Protein AF-A0A3P7FWQ2-F1 (afdb_monomer_lite)

Secondary structure (DSSP, 8-state):
-EEEEEETTEEEEEETTS-EEEEEE-SS-EEEEEE-TTSSEEEEEETTSEEEEEETTS-EEEEEE--------HHHHHHS-GGG---------------GGGTTT------

Organism: Wuchereria bancrofti (NCBI:txid6293)

Radius of gyration: 20.67 Å; chains: 1; bounding box: 48×37×66 Å

Structure (mmCIF, N/CA/C/O backbone):
data_AF-A0A3P7FWQ2-F1
#
_entry.id   AF-A0A3P7FWQ2-F1
#
loop_
_atom_site.group_PDB
_atom_site.id
_atom_site.type_symbol
_atom_site.label_atom_id
_atom_site.label_alt_id
_atom_site.label_comp_id
_atom_site.label_asym_id
_atom_site.label_entity_id
_atom_site.label_seq_id
_atom_site.pdbx_PDB_ins_code
_atom_site.Cartn_x
_atom_site.Cartn_y
_atom_site.Cartn_z
_atom_site.occupancy
_atom_site.B_iso_or_equiv
_atom_site.auth_seq_id
_atom_site.auth_comp_id
_atom_site.auth_asym_id
_atom_site.auth_atom_id
_atom_site.pdbx_PDB_model_num
ATOM 1 N N . MET A 1 1 ? -10.555 -3.134 10.736 1.00 57.84 1 MET A N 1
ATOM 2 C CA . MET A 1 1 ? -9.574 -4.186 10.404 1.00 57.84 1 MET A CA 1
ATOM 3 C C . MET A 1 1 ? -9.900 -4.604 8.987 1.00 57.84 1 MET A C 1
ATOM 5 O O . MET A 1 1 ? -10.942 -5.210 8.762 1.00 57.84 1 MET A O 1
ATOM 9 N N . GLU A 1 2 ? -9.115 -4.107 8.044 1.00 70.00 2 GLU A N 1
ATOM 10 C CA . GLU A 1 2 ? -9.355 -4.217 6.605 1.00 70.00 2 GLU A CA 1
ATOM 11 C C . GLU A 1 2 ? -8.211 -5.020 5.990 1.00 70.00 2 GLU A C 1
ATOM 13 O O . GLU A 1 2 ? -7.068 -4.924 6.437 1.00 70.00 2 GLU A O 1
ATOM 18 N N . GLU A 1 3 ? -8.521 -5.839 4.994 1.00 74.94 3 GLU A N 1
ATOM 19 C CA . GLU A 1 3 ? -7.551 -6.652 4.271 1.00 74.94 3 GLU A CA 1
ATOM 20 C C . GLU A 1 3 ? -7.549 -6.236 2.802 1.00 74.94 3 GLU A C 1
ATOM 22 O O . GLU A 1 3 ? -8.587 -5.894 2.230 1.00 74.94 3 GLU A O 1
ATOM 27 N N . ALA A 1 4 ? -6.369 -6.238 2.181 1.00 80.44 4 ALA A N 1
ATOM 28 C CA . ALA A 1 4 ? -6.222 -5.880 0.780 1.00 80.44 4 ALA A CA 1
ATOM 29 C C . ALA A 1 4 ? -5.609 -7.035 -0.018 1.00 80.44 4 ALA A C 1
ATOM 31 O O . ALA A 1 4 ? -4.485 -7.465 0.235 1.00 80.44 4 ALA A O 1
ATOM 32 N N . LEU A 1 5 ? -6.343 -7.507 -1.024 1.00 82.94 5 LEU A N 1
ATOM 33 C CA . LEU A 1 5 ? -5.902 -8.533 -1.962 1.00 82.94 5 LEU A CA 1
ATOM 34 C C . LEU A 1 5 ? -5.327 -7.893 -3.223 1.00 82.94 5 LEU A C 1
ATOM 36 O O . LEU A 1 5 ? -5.920 -6.982 -3.805 1.00 82.94 5 LEU A O 1
ATOM 40 N N . LYS A 1 6 ? -4.192 -8.422 -3.685 1.00 81.94 6 LYS A N 1
ATOM 41 C CA . LYS A 1 6 ? -3.485 -7.960 -4.882 1.00 81.94 6 LYS A CA 1
ATOM 42 C C . LYS A 1 6 ? -3.697 -8.907 -6.063 1.00 81.94 6 LYS A C 1
ATOM 44 O O . LYS A 1 6 ? -3.286 -10.063 -6.023 1.00 81.94 6 LYS A O 1
ATOM 49 N N . LEU A 1 7 ? -4.229 -8.387 -7.164 1.00 81.38 7 LEU A N 1
ATOM 50 C CA . LEU A 1 7 ? -4.505 -9.113 -8.404 1.00 81.38 7 LEU A CA 1
ATOM 51 C C . LEU A 1 7 ? -3.879 -8.382 -9.596 1.00 81.38 7 LEU A C 1
ATOM 53 O O . LEU A 1 7 ? -4.537 -7.607 -10.281 1.00 81.38 7 LEU A O 1
ATOM 57 N N . HIS A 1 8 ? -2.594 -8.631 -9.861 1.00 87.31 8 HIS A N 1
ATOM 58 C CA . HIS A 1 8 ? -1.832 -8.012 -10.959 1.00 87.31 8 HIS A CA 1
ATOM 59 C C . HIS A 1 8 ? -1.902 -6.476 -10.949 1.00 87.31 8 HIS A C 1
ATOM 61 O O . HIS A 1 8 ? -1.092 -5.832 -10.296 1.00 87.31 8 HIS A O 1
ATOM 67 N N . ARG A 1 9 ? -2.862 -5.888 -11.668 1.00 90.81 9 ARG A N 1
ATOM 68 C CA . ARG A 1 9 ? -3.099 -4.440 -11.778 1.00 90.81 9 ARG A CA 1
ATOM 69 C C . ARG A 1 9 ? -4.313 -3.976 -10.984 1.00 90.81 9 ARG A C 1
ATOM 71 O O . ARG A 1 9 ? -4.866 -2.918 -11.262 1.00 90.81 9 ARG A O 1
ATOM 78 N N . GLN A 1 10 ? -4.753 -4.778 -10.029 1.00 93.12 10 GLN A N 1
ATOM 79 C CA . GLN A 1 10 ? -5.926 -4.503 -9.229 1.00 93.12 10 GLN A CA 1
ATOM 80 C C . GLN A 1 10 ? -5.642 -4.761 -7.752 1.00 93.12 10 GLN A C 1
ATOM 82 O O . GLN A 1 10 ? -4.953 -5.718 -7.402 1.00 93.12 10 GLN A O 1
ATOM 87 N N . ALA A 1 11 ? -6.207 -3.915 -6.899 1.00 94.44 11 ALA A N 1
ATOM 88 C CA . ALA A 1 11 ? -6.388 -4.189 -5.484 1.00 94.44 11 ALA A CA 1
ATOM 89 C C . ALA A 1 11 ? -7.879 -4.324 -5.176 1.00 94.44 11 ALA A C 1
ATOM 91 O O . ALA A 1 11 ? -8.705 -3.592 -5.735 1.00 94.44 11 ALA A O 1
ATOM 92 N N . ILE A 1 12 ? -8.219 -5.239 -4.278 1.00 93.69 12 ILE A N 1
ATOM 93 C CA . ILE A 1 12 ? -9.546 -5.339 -3.674 1.00 93.69 12 ILE A CA 1
ATOM 94 C C . ILE A 1 12 ? -9.357 -5.168 -2.179 1.00 93.69 12 ILE A C 1
ATOM 96 O O . ILE A 1 12 ? -8.604 -5.928 -1.579 1.00 93.69 12 ILE A O 1
ATOM 100 N N . VAL A 1 13 ? -10.042 -4.190 -1.601 1.00 94.25 13 VAL A N 1
ATOM 101 C CA . VAL A 1 13 ? -10.076 -3.986 -0.157 1.00 94.25 13 VAL A CA 1
ATOM 102 C C . VAL A 1 13 ? -11.399 -4.496 0.376 1.00 94.25 13 VAL A C 1
ATOM 104 O O . VAL A 1 13 ? -12.467 -4.203 -0.175 1.00 94.25 13 VAL A O 1
ATOM 107 N N . GLY A 1 14 ? -11.307 -5.294 1.428 1.00 92.00 14 GLY A N 1
ATOM 108 C CA . GLY A 1 14 ? -12.441 -5.868 2.122 1.00 92.00 14 GLY A CA 1
ATOM 109 C C . GLY A 1 14 ? -12.297 -5.734 3.626 1.00 92.00 14 GLY A C 1
ATOM 110 O O . GLY A 1 14 ? -11.216 -5.491 4.159 1.00 92.00 14 GLY A O 1
ATOM 111 N N . SER A 1 15 ? -13.410 -5.897 4.316 1.00 88.62 15 SER A N 1
ATOM 112 C CA . SER A 1 15 ? -13.432 -6.053 5.761 1.00 88.62 15 SER A CA 1
ATOM 113 C C . SER A 1 15 ? -13.175 -7.510 6.146 1.00 88.62 15 SER A C 1
ATOM 115 O O . SER A 1 15 ? -13.388 -8.438 5.366 1.00 88.62 15 SER A O 1
ATOM 117 N N . VAL A 1 16 ? -12.734 -7.716 7.386 1.00 87.81 16 VAL A N 1
ATOM 118 C CA . VAL A 1 16 ? -12.428 -9.048 7.945 1.00 87.81 16 VAL A CA 1
ATOM 119 C C . VAL A 1 16 ? -13.621 -10.002 8.034 1.00 87.81 16 VAL A C 1
ATOM 121 O O . VAL A 1 16 ? -13.432 -11.205 8.175 1.00 87.81 16 VAL A O 1
ATOM 124 N N . ASP A 1 17 ? -14.848 -9.491 7.950 1.00 90.69 17 ASP A N 1
ATOM 125 C CA . ASP A 1 17 ? -16.068 -10.301 7.864 1.00 90.69 17 ASP A CA 1
ATOM 126 C C . ASP A 1 17 ? -16.369 -10.785 6.430 1.00 90.69 17 ASP A C 1
ATOM 128 O O . ASP A 1 17 ? -17.364 -11.471 6.202 1.00 90.69 17 ASP A O 1
ATOM 132 N N . GLY A 1 18 ? -15.503 -10.460 5.465 1.00 89.62 18 GLY A N 1
ATOM 133 C CA . GLY A 1 18 ? -15.589 -10.909 4.078 1.00 89.62 18 GLY A CA 1
ATOM 134 C C . GLY A 1 18 ? -16.349 -9.963 3.150 1.00 89.62 18 GLY A C 1
ATOM 135 O O . GLY A 1 18 ? -16.497 -10.276 1.965 1.00 89.62 18 GLY A O 1
ATOM 136 N N . ASN A 1 19 ? -16.817 -8.805 3.630 1.00 92.12 19 ASN A N 1
ATOM 137 C CA . ASN A 1 19 ? -17.446 -7.831 2.742 1.00 92.12 19 ASN A CA 1
ATOM 138 C C . ASN A 1 19 ? -16.404 -7.123 1.871 1.00 92.12 19 ASN A C 1
ATOM 140 O O . ASN A 1 19 ? -15.330 -6.726 2.320 1.00 92.12 19 ASN A O 1
ATOM 144 N N . ARG A 1 20 ? -16.748 -6.909 0.600 1.00 92.12 20 ARG A N 1
ATOM 145 C CA . ARG A 1 20 ? -15.958 -6.070 -0.304 1.00 92.12 20 ARG A CA 1
ATOM 146 C C . ARG A 1 20 ? -16.294 -4.602 -0.053 1.00 92.12 20 ARG A C 1
ATOM 148 O O . ARG A 1 20 ? -17.447 -4.218 -0.224 1.00 92.12 20 ARG A O 1
ATOM 155 N N . LEU A 1 21 ? -15.288 -3.787 0.255 1.00 93.25 21 LEU A N 1
ATOM 156 C CA . LEU A 1 21 ? -15.448 -2.347 0.468 1.00 93.25 21 LEU A CA 1
ATOM 157 C C . LEU A 1 21 ? -15.235 -1.585 -0.839 1.00 93.25 21 LEU A C 1
ATOM 159 O O . LEU A 1 21 ? -16.128 -0.892 -1.323 1.00 93.25 21 LEU A O 1
ATOM 163 N N . TRP A 1 22 ? -14.073 -1.767 -1.463 1.00 95.88 22 TRP A N 1
ATOM 164 C CA . TRP A 1 22 ? -13.747 -1.095 -2.716 1.00 95.88 22 TRP A CA 1
ATOM 165 C C . TRP A 1 22 ? -12.729 -1.874 -3.547 1.00 95.88 22 TRP A C 1
ATOM 167 O O . TRP A 1 22 ? -12.171 -2.896 -3.145 1.00 95.88 22 TRP A O 1
ATOM 177 N N . ASN A 1 23 ? -12.535 -1.422 -4.783 1.00 94.50 23 ASN A N 1
ATOM 178 C CA . ASN A 1 23 ? -11.491 -1.930 -5.659 1.00 94.50 23 ASN A CA 1
ATOM 179 C C . ASN A 1 23 ? -10.793 -0.779 -6.373 1.00 94.50 23 ASN A C 1
ATOM 181 O O . ASN A 1 23 ? -11.374 0.289 -6.571 1.00 94.50 23 ASN A O 1
ATOM 185 N N . LYS A 1 24 ? -9.548 -1.016 -6.773 1.00 94.38 24 LYS A N 1
ATOM 186 C CA . LYS A 1 24 ? -8.771 -0.053 -7.541 1.00 94.38 24 LYS A CA 1
ATOM 187 C C . LYS A 1 24 ? -8.027 -0.758 -8.650 1.00 94.38 24 LYS A C 1
ATOM 189 O O . LYS A 1 24 ? -7.297 -1.706 -8.383 1.00 94.38 24 LYS A O 1
ATOM 194 N N . ASN A 1 25 ? -8.180 -0.265 -9.872 1.00 94.56 25 ASN A N 1
ATOM 195 C CA . ASN A 1 25 ? -7.300 -0.629 -10.972 1.00 94.56 25 ASN A CA 1
ATOM 196 C C . ASN A 1 25 ? -6.154 0.383 -11.034 1.00 94.56 25 ASN A C 1
ATOM 198 O O . ASN A 1 25 ? -6.386 1.590 -10.967 1.00 94.56 25 ASN A O 1
ATOM 202 N N . VAL A 1 26 ? -4.931 -0.110 -11.173 1.00 91.94 26 VAL A N 1
ATOM 203 C CA . VAL A 1 26 ? -3.715 0.696 -11.278 1.00 91.94 26 VAL A CA 1
ATOM 204 C C . VAL A 1 26 ? -3.082 0.548 -12.656 1.00 91.94 26 VAL A C 1
ATOM 206 O O . VAL A 1 26 ? -3.205 -0.478 -13.324 1.00 91.94 26 VAL A O 1
ATOM 209 N N . ALA A 1 27 ? -2.400 1.602 -13.105 1.00 88.12 27 ALA A N 1
ATOM 210 C CA . ALA A 1 27 ? -1.832 1.663 -14.451 1.00 88.12 27 ALA A CA 1
ATOM 211 C C . ALA A 1 27 ? -0.690 0.657 -14.672 1.00 88.12 27 ALA A C 1
ATOM 213 O O . ALA A 1 27 ? -0.459 0.230 -15.802 1.00 88.12 27 ALA A O 1
ATOM 214 N N . SER A 1 28 ? 0.003 0.261 -13.606 1.00 87.50 28 SER A N 1
ATOM 215 C CA . SER A 1 28 ? 1.142 -0.659 -13.626 1.00 87.50 28 SER A CA 1
ATOM 216 C C . SER A 1 28 ? 0.878 -1.867 -12.725 1.00 87.50 28 SER A C 1
ATOM 218 O O . SER A 1 28 ? -0.101 -1.887 -11.982 1.00 87.50 28 SER A O 1
ATOM 220 N N . ASN A 1 29 ? 1.720 -2.898 -12.795 1.00 90.50 29 ASN A N 1
ATOM 221 C CA . ASN A 1 29 ? 1.554 -4.064 -11.927 1.00 90.50 29 ASN A CA 1
ATOM 222 C C . ASN A 1 29 ? 1.803 -3.658 -10.474 1.00 90.50 29 ASN A C 1
ATOM 224 O O . ASN A 1 29 ? 2.878 -3.168 -10.134 1.00 90.50 29 ASN A O 1
ATOM 228 N N . LEU A 1 30 ? 0.817 -3.900 -9.622 1.00 92.44 30 LEU A N 1
ATOM 229 C CA . LEU A 1 30 ? 0.931 -3.777 -8.182 1.00 92.44 30 LEU A CA 1
ATOM 230 C C . LEU A 1 30 ? 1.874 -4.887 -7.705 1.00 92.44 30 LEU A C 1
ATOM 232 O O . LEU A 1 30 ? 1.683 -6.056 -8.047 1.00 92.44 30 LEU A O 1
ATOM 236 N N . VAL A 1 31 ? 2.917 -4.548 -6.950 1.00 91.56 31 VAL A N 1
ATOM 237 C CA . VAL A 1 31 ? 3.891 -5.500 -6.388 1.00 91.56 31 VAL A CA 1
ATOM 238 C C . VAL A 1 31 ? 3.647 -5.766 -4.910 1.00 91.56 31 VAL A C 1
ATOM 240 O O . VAL A 1 31 ? 3.669 -6.931 -4.518 1.00 91.56 31 VAL A O 1
ATOM 243 N N . THR A 1 32 ? 3.296 -4.744 -4.135 1.00 91.69 32 THR A N 1
ATOM 244 C CA . THR A 1 32 ? 3.035 -4.871 -2.697 1.00 91.69 32 THR A CA 1
ATOM 245 C C . THR A 1 32 ? 1.975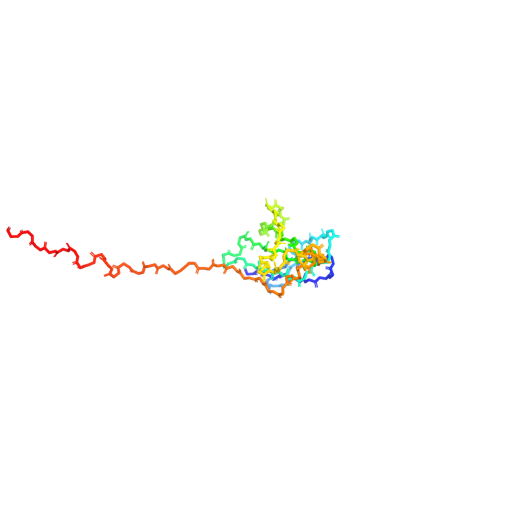 -3.875 -2.226 1.00 91.69 32 THR A C 1
ATOM 247 O O . THR A 1 32 ? 1.703 -2.883 -2.910 1.00 91.69 32 THR A O 1
ATOM 250 N N . LEU A 1 33 ? 1.375 -4.163 -1.073 1.00 93.44 33 LEU A N 1
ATOM 251 C CA . LEU A 1 33 ? 0.386 -3.339 -0.385 1.00 93.44 33 LEU A CA 1
ATOM 252 C C . LEU A 1 33 ? 0.746 -3.263 1.098 1.00 93.44 33 LEU A C 1
ATOM 254 O O . LEU A 1 33 ? 1.168 -4.267 1.668 1.00 93.44 33 LEU A O 1
ATOM 258 N N . CYS A 1 34 ? 0.551 -2.103 1.723 1.00 93.88 34 CYS A N 1
ATOM 259 C CA . CYS A 1 34 ? 0.790 -1.951 3.156 1.00 93.88 34 CYS A CA 1
ATOM 260 C C . CYS A 1 34 ? -0.189 -0.963 3.798 1.00 93.88 34 CYS A C 1
ATOM 262 O O . CYS A 1 34 ? -0.209 0.220 3.447 1.00 93.88 34 CYS A O 1
ATOM 264 N N . TRP A 1 35 ? -0.982 -1.443 4.752 1.00 94.00 35 TRP A N 1
ATOM 265 C CA . TRP A 1 35 ? -1.864 -0.610 5.568 1.00 94.00 35 TRP A CA 1
ATOM 266 C C . TRP A 1 35 ? -1.090 0.129 6.652 1.00 94.00 35 TRP A C 1
ATOM 268 O O . TRP A 1 35 ? -0.176 -0.435 7.256 1.00 94.00 35 TRP A O 1
ATOM 278 N N . SER A 1 36 ? -1.482 1.373 6.918 1.00 93.69 36 SER A N 1
ATOM 279 C CA . SER A 1 36 ? -1.049 2.090 8.112 1.00 93.69 36 SER A CA 1
ATOM 280 C C . SER A 1 36 ? -1.599 1.397 9.359 1.00 93.69 36 SER A C 1
ATOM 282 O O . SER A 1 36 ? -2.649 0.751 9.322 1.00 93.69 36 SER A O 1
ATOM 284 N N . GLY A 1 37 ? -0.893 1.528 10.485 1.00 90.50 37 GLY A N 1
ATOM 285 C CA . GLY A 1 37 ? -1.277 0.854 11.732 1.00 90.50 37 GLY A CA 1
ATOM 286 C C . GLY A 1 37 ? -2.662 1.259 12.256 1.00 90.50 37 GLY A C 1
ATOM 287 O O . GLY A 1 37 ? -3.342 0.459 12.891 1.00 90.50 37 GLY A O 1
ATOM 288 N N . ASP A 1 38 ? -3.110 2.473 11.941 1.00 91.19 38 ASP A N 1
ATOM 289 C CA . ASP A 1 38 ? -4.434 3.010 12.274 1.00 91.19 38 ASP A CA 1
ATOM 290 C C . ASP A 1 38 ? -5.511 2.699 11.214 1.00 91.19 38 ASP A C 1
ATOM 292 O O . ASP A 1 38 ? -6.653 3.128 11.356 1.00 91.19 38 ASP A O 1
ATOM 296 N N . SER A 1 39 ? -5.170 1.944 10.160 1.00 92.62 39 SER A N 1
ATOM 297 C CA . SER A 1 39 ? -6.047 1.609 9.025 1.00 92.62 39 SER A CA 1
ATOM 298 C C . SER A 1 39 ? -6.596 2.815 8.247 1.00 92.62 39 SER A C 1
ATOM 300 O O . SER A 1 39 ? -7.550 2.663 7.492 1.00 92.62 39 SER A O 1
ATOM 302 N N . SER A 1 40 ? -6.028 4.014 8.408 1.00 93.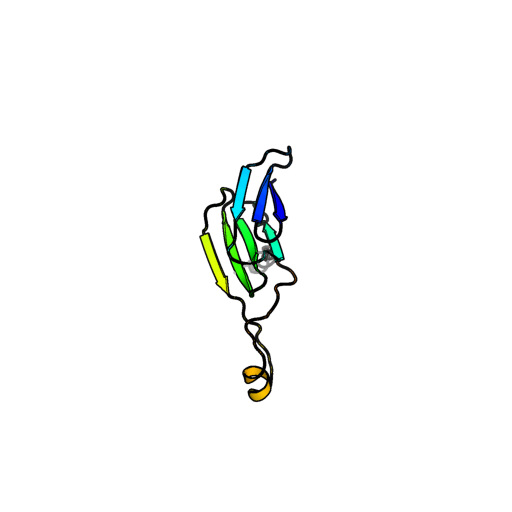81 40 SER A N 1
ATOM 303 C CA . SER A 1 40 ? -6.512 5.214 7.711 1.00 93.81 40 SER A CA 1
ATOM 304 C C . SER A 1 40 ? -5.988 5.331 6.278 1.00 93.81 40 SER A C 1
ATOM 306 O O . SER A 1 40 ? -6.645 5.942 5.430 1.00 93.81 40 SER A O 1
ATOM 308 N N . LEU A 1 41 ? -4.827 4.733 5.998 1.00 95.31 41 LEU A N 1
ATOM 309 C CA . LEU A 1 41 ? -4.137 4.794 4.717 1.00 95.31 41 LEU A CA 1
ATOM 310 C C . LEU A 1 41 ? -3.666 3.409 4.273 1.00 95.31 41 LEU A C 1
ATOM 312 O O . LEU A 1 41 ? -3.241 2.577 5.072 1.00 95.31 41 LEU A O 1
ATOM 316 N N . VAL A 1 42 ? -3.632 3.199 2.962 1.00 95.00 42 VAL A N 1
ATOM 317 C CA . VAL A 1 42 ? -2.998 2.041 2.335 1.00 95.00 42 VAL A CA 1
ATOM 318 C C . VAL A 1 42 ? -2.031 2.500 1.254 1.00 95.00 42 VAL A C 1
ATOM 320 O O . VAL A 1 42 ? -2.359 3.318 0.391 1.00 95.00 42 VAL A O 1
ATOM 323 N N . LEU A 1 43 ? -0.812 1.971 1.304 1.00 95.62 43 LEU A N 1
ATOM 324 C CA . LEU A 1 43 ? 0.211 2.203 0.296 1.00 95.62 43 LEU A CA 1
ATOM 325 C C . LEU A 1 43 ? 0.198 1.098 -0.750 1.00 95.62 43 LEU A C 1
ATOM 327 O O . LEU A 1 43 ? 0.066 -0.082 -0.434 1.0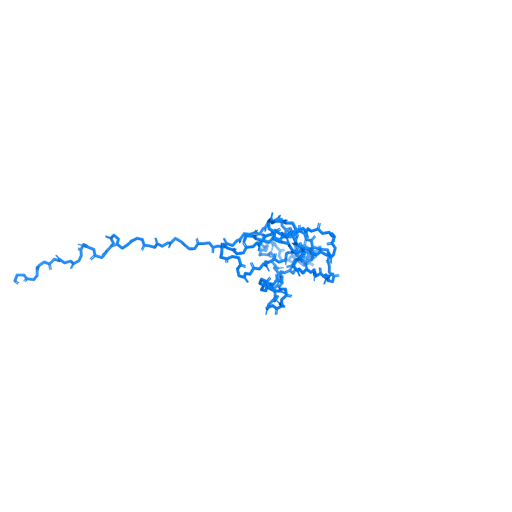0 95.62 43 LEU A O 1
ATOM 331 N N . PHE A 1 44 ? 0.362 1.501 -2.002 1.00 95.31 44 PHE A N 1
ATOM 332 C CA . PHE A 1 44 ? 0.431 0.659 -3.184 1.00 95.31 44 PHE A CA 1
ATOM 333 C C . PHE A 1 44 ? 1.826 0.805 -3.774 1.00 95.31 44 PHE A C 1
ATOM 335 O O . PHE A 1 44 ? 2.160 1.868 -4.290 1.00 95.31 44 PHE A O 1
ATOM 342 N N . GLY A 1 45 ? 2.635 -0.250 -3.723 1.00 93.31 45 GLY A N 1
ATOM 343 C CA . GLY A 1 45 ? 3.917 -0.293 -4.423 1.00 93.31 45 GLY A CA 1
ATOM 344 C C . GLY A 1 45 ? 3.743 -0.893 -5.808 1.00 93.31 45 GLY A C 1
ATOM 345 O O . GLY A 1 45 ? 3.255 -2.017 -5.923 1.00 93.31 45 GLY A O 1
ATOM 346 N N . LEU A 1 46 ? 4.143 -0.175 -6.854 1.00 92.06 46 LEU A N 1
ATOM 347 C CA . LEU A 1 46 ? 4.076 -0.619 -8.245 1.00 92.06 46 LEU A CA 1
ATOM 348 C C . LEU A 1 46 ? 5.435 -1.136 -8.745 1.00 92.06 46 LEU A C 1
ATOM 350 O O . LEU A 1 46 ? 6.495 -0.803 -8.217 1.00 92.06 46 LEU A O 1
ATOM 354 N N . ILE A 1 47 ? 5.404 -1.972 -9.785 1.00 88.75 47 ILE A N 1
ATOM 355 C CA . ILE A 1 47 ? 6.593 -2.637 -10.347 1.00 88.75 47 ILE A CA 1
ATOM 356 C C . ILE A 1 47 ? 7.620 -1.663 -10.937 1.00 88.75 47 ILE A C 1
ATOM 358 O O . ILE A 1 47 ? 8.783 -2.014 -11.095 1.00 88.75 47 ILE A O 1
ATOM 362 N N . ASP A 1 48 ? 7.196 -0.449 -11.277 1.00 86.50 48 ASP A N 1
ATOM 363 C CA . ASP A 1 48 ? 8.033 0.598 -11.860 1.00 86.50 48 ASP A CA 1
ATOM 364 C C . ASP A 1 48 ? 8.630 1.549 -10.811 1.00 86.50 48 ASP A C 1
ATOM 366 O O . ASP A 1 48 ? 9.193 2.582 -11.181 1.00 86.50 48 ASP A O 1
ATOM 370 N N . GLY A 1 49 ? 8.480 1.223 -9.524 1.00 87.94 49 GLY A N 1
ATOM 371 C CA . GLY A 1 49 ? 8.982 2.015 -8.405 1.00 87.94 49 GLY A CA 1
ATOM 372 C C . GLY A 1 49 ? 8.060 3.157 -7.976 1.00 87.94 49 GLY A C 1
ATOM 373 O O . GLY A 1 49 ? 8.417 3.905 -7.067 1.00 87.94 49 GLY A O 1
ATOM 374 N N . GLU A 1 50 ? 6.889 3.333 -8.598 1.00 91.56 50 GLU A N 1
ATOM 375 C CA . GLU A 1 50 ? 5.892 4.283 -8.098 1.00 91.56 50 GLU A CA 1
ATOM 376 C C . GLU A 1 50 ? 5.195 3.720 -6.849 1.00 91.56 50 GLU A C 1
ATOM 378 O O . GLU A 1 50 ? 4.762 2.569 -6.813 1.00 91.56 50 GLU A O 1
ATOM 383 N N . ILE A 1 51 ? 5.086 4.552 -5.821 1.00 94.31 51 ILE A N 1
ATOM 384 C CA . ILE A 1 51 ? 4.271 4.339 -4.633 1.00 94.31 51 ILE A CA 1
ATOM 385 C C . ILE A 1 51 ? 3.068 5.266 -4.729 1.00 94.31 51 ILE A C 1
ATOM 387 O O . ILE A 1 51 ? 3.217 6.451 -5.023 1.00 94.31 51 ILE A O 1
ATOM 391 N N . GLN A 1 52 ? 1.880 4.745 -4.456 1.00 96.06 52 GLN A N 1
ATOM 392 C CA . GLN A 1 52 ? 0.652 5.528 -4.342 1.00 96.06 52 GLN A CA 1
ATOM 393 C C . GLN A 1 52 ? 0.044 5.324 -2.957 1.00 96.06 52 GLN A C 1
ATOM 395 O O . GLN A 1 52 ? 0.140 4.231 -2.407 1.00 96.06 52 GLN A O 1
ATOM 400 N N . SER A 1 53 ? -0.598 6.346 -2.405 1.00 96.31 53 SER A N 1
ATOM 401 C CA . SER A 1 53 ? -1.367 6.247 -1.168 1.00 96.31 53 SER A CA 1
ATOM 402 C C . SER A 1 53 ? -2.846 6.495 -1.426 1.00 96.31 53 SER A C 1
ATOM 404 O O . SER A 1 53 ? -3.232 7.358 -2.224 1.00 96.31 53 SER A O 1
ATOM 406 N N . TYR A 1 54 ? -3.666 5.727 -0.723 1.00 97.12 54 TYR A N 1
ATOM 407 C CA . TYR A 1 54 ? -5.114 5.845 -0.719 1.00 97.12 54 TYR A CA 1
ATOM 408 C C . TYR A 1 54 ? -5.613 5.905 0.714 1.00 97.12 54 TYR A C 1
ATOM 410 O O . TYR A 1 54 ? -5.000 5.300 1.592 1.00 97.12 54 TYR A O 1
ATOM 418 N N . ASP A 1 55 ? -6.710 6.616 0.945 1.00 96.12 55 ASP A N 1
ATOM 419 C CA . ASP A 1 55 ? -7.414 6.515 2.220 1.00 96.12 55 ASP A CA 1
ATOM 420 C C . ASP A 1 55 ? -8.211 5.207 2.331 1.00 96.12 55 ASP A C 1
ATOM 422 O O . ASP A 1 55 ? -8.361 4.457 1.359 1.00 96.12 55 ASP A O 1
ATOM 426 N N . ALA A 1 56 ? -8.743 4.945 3.525 1.00 94.50 56 ALA A N 1
ATOM 427 C CA . ALA A 1 56 ? -9.564 3.771 3.824 1.00 94.50 56 ALA A CA 1
ATOM 428 C C . ALA A 1 56 ? -10.801 3.621 2.915 1.00 94.50 56 ALA A C 1
ATOM 430 O O . ALA A 1 56 ? -11.349 2.530 2.779 1.00 94.50 56 ALA A O 1
ATOM 431 N N . THR A 1 57 ? -11.240 4.689 2.241 1.00 94.88 57 THR A N 1
ATOM 432 C CA . THR A 1 57 ? -12.386 4.667 1.318 1.00 94.88 57 THR A CA 1
ATOM 433 C C . THR A 1 57 ? -11.982 4.468 -0.149 1.00 94.88 57 THR A C 1
ATOM 435 O O . THR A 1 57 ? -12.842 4.371 -1.028 1.00 94.88 57 THR A O 1
ATOM 438 N N . GLY A 1 58 ? -10.678 4.377 -0.436 1.00 95.12 58 GLY A N 1
ATOM 439 C CA . GLY A 1 58 ? -10.126 4.180 -1.778 1.00 95.12 58 GLY A CA 1
ATOM 440 C C . GLY A 1 58 ? -9.896 5.476 -2.568 1.00 95.12 58 GLY A C 1
ATOM 441 O O . GLY A 1 58 ? -9.626 5.429 -3.785 1.00 95.12 58 GLY A O 1
ATOM 442 N N . VAL A 1 59 ? -9.984 6.638 -1.912 1.00 97.50 59 VAL A N 1
ATOM 443 C CA . VAL A 1 59 ? -9.672 7.938 -2.518 1.00 97.50 59 VAL A CA 1
ATOM 444 C C . VAL A 1 59 ? -8.162 8.097 -2.608 1.00 97.50 59 VAL A C 1
ATOM 446 O O . VAL A 1 59 ? -7.425 7.774 -1.683 1.00 97.50 59 VAL A O 1
ATOM 449 N N . PHE A 1 60 ? -7.689 8.558 -3.766 1.00 97.25 60 PHE A N 1
ATOM 450 C CA . PHE A 1 60 ? -6.268 8.801 -3.997 1.00 97.25 60 PHE A CA 1
ATOM 451 C C . PHE A 1 60 ? -5.799 10.011 -3.190 1.00 97.25 60 PHE A C 1
ATOM 453 O O . PHE A 1 60 ? -6.414 11.072 -3.278 1.00 97.25 60 PHE A O 1
ATOM 460 N N . ILE A 1 61 ? -4.689 9.859 -2.472 1.00 97.88 61 ILE A N 1
ATOM 461 C CA . ILE A 1 61 ? -4.114 10.916 -1.638 1.00 97.88 61 ILE A CA 1
ATOM 462 C C . ILE A 1 61 ? -2.832 11.457 -2.267 1.00 97.88 61 ILE A C 1
ATOM 464 O O . ILE A 1 61 ? -2.709 12.661 -2.489 1.00 97.88 61 ILE A O 1
ATOM 468 N N . TYR A 1 62 ? -1.870 10.584 -2.573 1.00 97.56 62 TYR A N 1
ATOM 469 C CA . TYR A 1 62 ? -0.562 11.016 -3.060 1.00 97.56 62 TYR A CA 1
ATOM 470 C C . TYR A 1 62 ? 0.153 9.937 -3.876 1.00 97.56 62 TYR A C 1
ATOM 472 O O . TYR A 1 62 ? -0.180 8.754 -3.809 1.00 97.56 62 TYR A O 1
ATOM 480 N N . LYS A 1 63 ? 1.174 10.341 -4.642 1.00 95.25 63 LYS A N 1
ATOM 481 C CA . LYS A 1 63 ? 2.108 9.411 -5.280 1.00 95.25 63 LYS A CA 1
ATOM 482 C C . LYS A 1 63 ? 3.542 9.914 -5.255 1.00 95.25 63 LYS A C 1
ATOM 484 O O . LYS A 1 63 ? 3.792 11.104 -5.426 1.00 95.25 63 LYS A O 1
ATOM 489 N N . LEU A 1 64 ? 4.473 8.982 -5.118 1.00 92.38 64 LEU A N 1
ATOM 490 C CA . LEU A 1 64 ? 5.906 9.225 -5.073 1.00 92.38 64 LEU A CA 1
ATOM 491 C C . LEU A 1 64 ? 6.619 8.173 -5.918 1.00 92.38 64 LEU A C 1
ATOM 493 O O . LEU A 1 64 ? 6.347 6.987 -5.784 1.00 92.38 64 LEU A O 1
ATOM 497 N N . ARG A 1 65 ? 7.560 8.583 -6.767 1.00 87.69 65 ARG A N 1
ATOM 498 C CA . ARG A 1 65 ? 8.422 7.638 -7.483 1.00 87.69 65 ARG A CA 1
ATOM 499 C C . ARG A 1 65 ? 9.711 7.432 -6.699 1.00 87.69 65 ARG A C 1
ATOM 501 O O . ARG A 1 65 ? 10.438 8.391 -6.458 1.00 87.69 65 ARG A O 1
ATOM 508 N N . MET A 1 66 ? 9.989 6.185 -6.339 1.00 85.75 66 MET A N 1
ATOM 509 C CA . MET A 1 66 ? 11.218 5.807 -5.653 1.00 85.75 66 MET A CA 1
ATOM 510 C C . MET A 1 66 ? 12.374 5.727 -6.648 1.00 85.75 66 MET A C 1
ATOM 512 O O . MET A 1 66 ? 12.225 5.215 -7.758 1.00 85.75 66 MET A O 1
ATOM 516 N N . ALA A 1 67 ? 13.536 6.217 -6.228 1.00 74.25 67 ALA A N 1
ATOM 517 C CA . ALA A 1 67 ? 14.798 6.053 -6.931 1.00 74.25 67 ALA A CA 1
ATOM 518 C C . ALA A 1 67 ? 15.823 5.491 -5.943 1.00 74.25 67 ALA A C 1
ATOM 520 O O . ALA A 1 67 ? 15.943 5.990 -4.823 1.00 74.25 67 ALA A O 1
ATOM 521 N N . CYS A 1 68 ? 16.549 4.447 -6.340 1.00 70.00 68 CYS A N 1
ATOM 522 C CA . CYS A 1 68 ? 17.655 3.945 -5.536 1.00 70.00 68 CY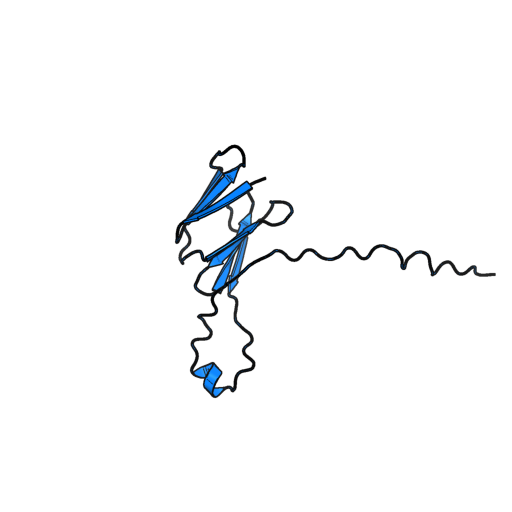S A CA 1
ATOM 523 C C . CYS A 1 68 ? 18.811 4.947 -5.580 1.00 70.00 68 CYS A C 1
ATOM 525 O O . CYS A 1 68 ? 19.248 5.349 -6.659 1.00 70.00 68 CYS A O 1
ATOM 527 N N . LEU A 1 69 ? 19.321 5.319 -4.405 1.00 67.31 69 LEU A N 1
ATOM 528 C CA . LEU A 1 69 ? 20.610 5.991 -4.291 1.00 67.31 69 LEU A CA 1
ATOM 529 C C . LEU A 1 69 ? 21.692 4.942 -4.549 1.00 67.31 69 LEU A C 1
ATOM 531 O O . LEU A 1 69 ? 22.095 4.199 -3.657 1.00 67.31 69 LEU A O 1
ATOM 535 N N . GLU A 1 70 ? 22.104 4.827 -5.802 1.00 61.97 70 GLU A N 1
ATOM 536 C CA . GLU A 1 70 ? 23.220 3.977 -6.180 1.00 61.97 70 GLU A CA 1
ATOM 537 C C . GLU A 1 70 ? 24.532 4.746 -5.929 1.00 61.97 70 GLU A C 1
ATOM 539 O O . GLU A 1 70 ? 24.820 5.725 -6.614 1.00 61.97 70 GLU A O 1
ATOM 544 N N . ASN A 1 71 ? 25.347 4.297 -4.962 1.00 63.81 71 ASN A N 1
ATOM 545 C CA . ASN A 1 71 ? 26.778 4.639 -4.912 1.00 63.81 71 ASN A CA 1
ATOM 546 C C . ASN A 1 71 ? 27.471 3.872 -6.037 1.00 63.81 71 ASN A C 1
ATOM 548 O O . ASN A 1 71 ? 28.101 2.837 -5.831 1.00 63.81 71 ASN A O 1
ATOM 552 N N . VAL A 1 72 ? 27.247 4.331 -7.254 1.00 61.19 72 VAL A N 1
ATOM 553 C CA . VAL A 1 72 ? 27.717 3.677 -8.460 1.00 61.19 72 VAL A CA 1
ATOM 554 C C . VAL A 1 72 ? 28.529 4.688 -9.238 1.00 61.19 72 VAL A C 1
ATOM 556 O O . VAL A 1 72 ? 28.182 5.867 -9.303 1.00 61.19 72 VAL A O 1
ATOM 559 N N . GLU A 1 73 ? 29.651 4.227 -9.787 1.00 68.62 73 GLU A N 1
ATOM 560 C CA . GLU A 1 73 ? 30.463 5.037 -10.685 1.00 68.62 73 GLU A CA 1
ATOM 561 C C . GLU A 1 73 ? 29.563 5.627 -11.773 1.00 68.62 73 GLU A C 1
ATOM 563 O O . GLU A 1 73 ? 28.716 4.922 -12.330 1.00 68.62 73 GLU A O 1
ATOM 568 N N . LEU A 1 74 ? 29.730 6.922 -12.056 1.00 67.25 74 LEU A N 1
ATOM 569 C CA . LEU A 1 74 ? 28.853 7.699 -12.939 1.00 67.25 74 LEU A CA 1
ATOM 570 C C . LEU A 1 74 ? 28.532 6.961 -14.248 1.00 67.25 74 LEU A C 1
ATOM 572 O O . LEU A 1 74 ? 27.391 6.973 -14.698 1.00 67.25 74 LEU A O 1
ATOM 576 N N . GLU A 1 75 ? 29.521 6.276 -14.825 1.00 66.38 75 GLU A N 1
ATOM 577 C CA . GLU A 1 75 ? 29.369 5.499 -16.057 1.00 66.38 75 GLU A CA 1
ATOM 578 C C . GLU A 1 75 ? 28.401 4.323 -15.905 1.00 66.38 75 GLU A C 1
ATOM 580 O O . GLU A 1 75 ? 27.540 4.101 -16.755 1.00 66.38 75 GLU A O 1
ATOM 585 N N . THR A 1 76 ? 28.484 3.577 -14.805 1.00 67.38 76 THR A N 1
ATOM 586 C CA . THR A 1 76 ? 27.558 2.470 -14.545 1.00 67.38 76 THR A CA 1
ATOM 587 C C . THR A 1 76 ? 26.158 3.002 -14.226 1.00 67.38 76 THR A C 1
ATOM 589 O O . THR A 1 76 ? 25.173 2.411 -14.664 1.00 67.38 76 THR A O 1
ATOM 592 N N . ALA A 1 77 ? 26.052 4.145 -13.540 1.00 64.25 77 ALA A N 1
ATOM 593 C CA . ALA A 1 77 ? 24.775 4.803 -13.262 1.00 64.25 77 ALA A CA 1
ATOM 594 C C . ALA A 1 77 ? 24.097 5.328 -14.542 1.00 64.25 77 ALA A C 1
ATOM 596 O O . ALA A 1 77 ? 22.874 5.284 -14.645 1.00 64.25 77 ALA A O 1
ATOM 597 N N . LEU A 1 78 ? 24.879 5.779 -15.532 1.00 67.69 78 LEU A N 1
ATOM 598 C CA . LEU A 1 78 ? 24.370 6.192 -16.844 1.00 67.69 78 LEU A CA 1
ATOM 599 C C . LEU A 1 78 ? 23.894 5.002 -17.688 1.00 67.69 78 LEU A C 1
ATOM 601 O O . LEU A 1 78 ? 22.926 5.121 -18.436 1.00 67.69 78 LEU A O 1
ATOM 605 N N . ASN A 1 79 ? 24.595 3.868 -17.586 1.00 66.94 79 ASN A N 1
ATOM 606 C CA . ASN A 1 79 ? 24.312 2.665 -18.369 1.00 66.94 79 ASN A CA 1
ATOM 607 C C . ASN A 1 79 ? 23.182 1.810 -17.779 1.00 66.94 79 ASN A C 1
ATOM 609 O O . ASN A 1 79 ? 22.522 1.065 -18.507 1.00 66.94 79 ASN A O 1
ATOM 613 N N . LYS A 1 80 ? 22.948 1.889 -16.466 1.00 64.19 80 LYS A N 1
ATOM 614 C CA . LYS A 1 80 ? 21.816 1.222 -15.827 1.00 64.19 80 LYS A CA 1
ATOM 615 C C . LYS A 1 80 ? 20.548 2.040 -16.014 1.00 64.19 80 LYS A C 1
ATOM 617 O O . LYS A 1 80 ? 20.498 3.229 -15.715 1.00 64.19 80 LYS A O 1
ATOM 622 N N . ASP A 1 81 ? 19.471 1.368 -16.407 1.00 65.50 81 ASP A N 1
ATOM 623 C CA . ASP A 1 81 ? 18.131 1.934 -16.286 1.00 65.50 81 ASP A CA 1
ATOM 624 C C . ASP A 1 81 ? 17.728 1.960 -14.802 1.00 65.50 81 ASP A C 1
ATOM 626 O O . ASP A 1 81 ? 16.999 1.094 -14.312 1.00 65.50 81 ASP A O 1
ATOM 630 N N . LEU A 1 82 ? 18.221 2.968 -14.073 1.00 61.25 82 LEU A N 1
ATOM 631 C CA . LEU A 1 82 ? 17.923 3.217 -12.656 1.00 61.25 82 LEU A CA 1
ATOM 632 C C . LEU A 1 82 ? 16.413 3.328 -12.381 1.00 61.25 82 LEU A C 1
ATOM 634 O O . LEU A 1 82 ? 15.976 3.267 -11.233 1.00 61.25 82 LEU A O 1
ATOM 638 N N . ARG A 1 83 ? 15.583 3.466 -13.426 1.00 61.34 83 ARG A N 1
ATOM 639 C CA . ARG A 1 83 ? 14.121 3.524 -13.316 1.00 61.34 83 ARG A CA 1
ATOM 640 C C . ARG A 1 83 ? 13.491 2.188 -12.922 1.00 61.34 83 ARG A C 1
ATOM 642 O O . ARG A 1 83 ? 12.297 2.173 -12.632 1.00 61.34 83 ARG A O 1
ATOM 649 N N . ARG A 1 84 ? 14.250 1.085 -12.929 1.00 64.50 84 ARG A N 1
ATOM 650 C CA . ARG A 1 84 ? 13.760 -0.277 -12.652 1.00 64.50 84 ARG A CA 1
ATOM 651 C C . ARG A 1 84 ? 14.075 -0.788 -11.245 1.00 64.50 84 ARG A C 1
ATOM 653 O O . ARG A 1 84 ? 14.156 -1.997 -11.038 1.00 64.50 84 ARG A O 1
ATOM 660 N N . ALA A 1 85 ? 14.219 0.106 -10.272 1.00 69.06 85 ALA A N 1
ATOM 661 C CA . ALA A 1 85 ? 14.243 -0.289 -8.870 1.00 69.06 85 ALA A CA 1
ATOM 662 C C . ALA A 1 85 ? 12.901 -0.939 -8.487 1.00 69.06 85 ALA A C 1
ATOM 664 O O . ALA A 1 85 ? 11.875 -0.268 -8.365 1.00 69.06 85 ALA A O 1
ATOM 665 N N . THR A 1 86 ? 12.896 -2.262 -8.332 1.00 75.75 86 THR A N 1
ATOM 666 C CA . THR A 1 86 ? 11.705 -3.004 -7.918 1.00 75.75 86 THR A CA 1
ATOM 667 C C . THR A 1 86 ? 11.486 -2.842 -6.421 1.00 75.75 86 THR A C 1
ATOM 669 O O . THR A 1 86 ? 12.383 -3.133 -5.630 1.00 75.75 86 THR A O 1
ATOM 672 N N . ILE A 1 87 ? 10.281 -2.440 -6.022 1.00 86.06 87 ILE A N 1
ATOM 673 C CA . ILE A 1 87 ? 9.885 -2.419 -4.611 1.00 86.06 87 ILE A CA 1
ATOM 674 C C . ILE A 1 87 ? 9.723 -3.867 -4.137 1.00 86.06 87 ILE A C 1
ATOM 676 O O . ILE A 1 87 ? 8.854 -4.587 -4.629 1.00 86.06 87 ILE A O 1
ATOM 680 N N . VAL A 1 88 ? 10.567 -4.287 -3.193 1.00 82.94 88 VAL A N 1
ATOM 681 C CA . VAL A 1 88 ? 10.552 -5.652 -2.636 1.00 82.94 88 VAL A CA 1
ATOM 682 C C . VAL A 1 88 ? 9.644 -5.745 -1.412 1.00 82.94 88 VAL A C 1
ATOM 684 O O . VAL A 1 88 ? 8.880 -6.695 -1.279 1.00 82.94 88 VAL A O 1
ATOM 687 N N . SER A 1 89 ? 9.708 -4.748 -0.531 1.00 86.38 89 SER A N 1
ATOM 688 C CA . SER A 1 89 ? 8.898 -4.665 0.683 1.00 86.38 89 SER A CA 1
ATOM 689 C C . SER A 1 89 ? 8.513 -3.216 0.957 1.00 86.38 89 SER A C 1
ATOM 691 O O . SER A 1 89 ? 9.151 -2.289 0.454 1.00 86.38 89 SER A O 1
ATOM 693 N N . MET A 1 90 ? 7.449 -3.033 1.730 1.00 89.50 90 MET A N 1
ATOM 694 C CA . MET A 1 90 ? 6.962 -1.735 2.162 1.00 89.50 90 MET A CA 1
ATOM 695 C C . MET A 1 90 ? 6.296 -1.886 3.521 1.00 89.50 90 MET A C 1
ATOM 697 O O . MET A 1 90 ? 5.406 -2.717 3.686 1.00 89.50 90 MET A O 1
ATOM 701 N N . GLU A 1 91 ? 6.721 -1.063 4.466 1.00 91.19 91 GLU A N 1
ATOM 702 C CA . GLU A 1 91 ? 6.165 -0.999 5.808 1.00 91.19 91 GLU A CA 1
ATOM 703 C C . GLU A 1 91 ? 6.044 0.458 6.244 1.00 91.19 91 GLU A C 1
ATOM 705 O O . GLU A 1 91 ? 6.785 1.329 5.776 1.00 91.19 91 GLU A O 1
ATOM 710 N N . TRP A 1 92 ? 5.089 0.729 7.126 1.00 91.75 92 TRP A N 1
ATOM 711 C CA . TRP A 1 92 ? 4.949 2.045 7.728 1.00 91.75 92 TRP A CA 1
ATOM 712 C C . TRP A 1 92 ? 5.946 2.208 8.868 1.00 91.75 92 TRP A C 1
ATOM 714 O O . TRP A 1 92 ? 6.041 1.368 9.761 1.00 91.75 92 TRP A O 1
ATOM 724 N N . PHE A 1 93 ? 6.658 3.330 8.862 1.00 90.00 93 PHE A N 1
ATOM 725 C CA . PHE A 1 93 ? 7.518 3.701 9.975 1.00 90.00 93 PHE A CA 1
ATOM 726 C C . PHE A 1 93 ? 6.672 4.107 11.188 1.00 90.00 93 PHE A C 1
ATOM 728 O O . PHE A 1 93 ? 5.864 5.032 11.101 1.00 90.00 93 PHE A O 1
ATOM 735 N N . THR A 1 94 ? 6.894 3.444 12.325 1.00 82.94 94 THR A N 1
ATOM 736 C CA . THR A 1 94 ? 6.300 3.823 13.614 1.00 82.94 94 THR A CA 1
ATOM 737 C C . THR A 1 94 ? 7.392 4.439 14.486 1.00 82.94 94 THR A C 1
ATOM 739 O O . THR A 1 94 ? 8.332 3.728 14.850 1.00 82.94 94 THR A O 1
ATOM 742 N N . PRO A 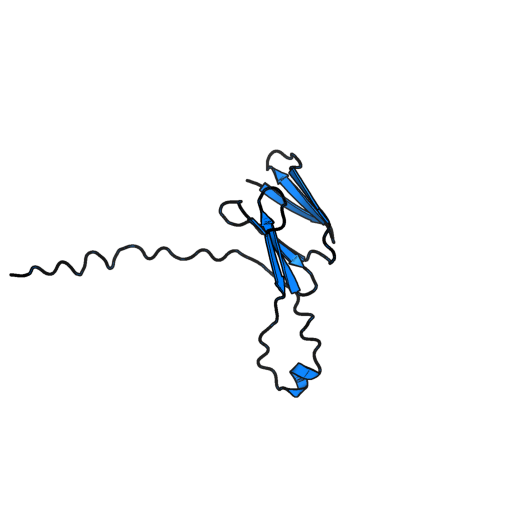1 95 ? 7.328 5.742 14.811 1.00 81.62 95 PRO A N 1
ATOM 743 C CA . PRO A 1 95 ? 8.337 6.359 15.657 1.00 81.62 95 PRO A CA 1
ATOM 744 C C . PRO A 1 95 ? 8.296 5.761 17.065 1.00 81.62 95 PRO A C 1
ATOM 746 O O . PRO A 1 95 ? 7.225 5.488 17.608 1.00 81.62 95 PRO A O 1
ATOM 749 N N . LEU A 1 96 ? 9.469 5.604 17.679 1.00 77.12 96 LEU A N 1
ATOM 750 C CA . LEU A 1 96 ? 9.549 5.323 19.108 1.00 77.12 96 LEU A CA 1
ATOM 751 C C . LEU A 1 96 ? 9.068 6.563 19.863 1.00 77.12 96 LEU A C 1
ATOM 753 O O . LEU A 1 96 ? 9.605 7.657 19.678 1.00 77.12 96 LEU A O 1
ATOM 757 N N . THR A 1 97 ? 8.072 6.397 20.727 1.00 73.69 97 THR A N 1
ATOM 758 C CA . THR A 1 97 ? 7.759 7.409 21.734 1.00 73.69 97 THR A CA 1
ATOM 759 C C . THR A 1 97 ? 8.948 7.479 22.680 1.00 73.69 97 THR A C 1
ATOM 761 O O . THR A 1 97 ? 9.248 6.495 23.356 1.00 73.69 97 THR A O 1
ATOM 764 N N . GLN A 1 98 ? 9.650 8.611 22.707 1.00 60.44 98 GLN A N 1
ATOM 765 C CA . GLN A 1 98 ? 10.646 8.874 23.737 1.00 60.44 98 GLN A CA 1
ATOM 766 C C . GLN A 1 98 ? 9.888 8.883 25.068 1.00 60.44 98 GLN A C 1
ATOM 768 O O . GLN A 1 98 ? 9.123 9.800 25.340 1.00 60.44 98 GLN A O 1
ATOM 773 N N . THR A 1 99 ? 10.000 7.803 25.840 1.00 57.12 99 THR A N 1
ATOM 774 C CA . THR A 1 99 ? 9.462 7.757 27.196 1.00 57.12 99 THR A CA 1
ATOM 775 C C . THR A 1 99 ? 10.119 8.888 27.978 1.00 57.12 99 THR A C 1
ATOM 777 O O . THR A 1 99 ? 11.338 9.053 27.902 1.00 57.12 99 THR A O 1
ATOM 780 N N . ASP A 1 100 ? 9.318 9.677 28.694 1.00 53.47 100 ASP A N 1
ATOM 781 C CA . ASP A 1 100 ? 9.702 10.880 29.449 1.00 53.47 100 ASP A CA 1
ATOM 782 C C . ASP A 1 100 ? 10.701 10.628 30.606 1.00 53.47 100 ASP A C 1
ATOM 784 O O . ASP A 1 100 ? 10.719 11.358 31.596 1.00 53.47 100 ASP A O 1
ATOM 788 N N . GLU A 1 101 ? 11.576 9.624 30.521 1.00 51.75 101 GLU A N 1
ATOM 789 C CA . GLU A 1 101 ? 12.597 9.337 31.534 1.00 51.75 101 GLU A CA 1
ATOM 790 C C . GLU A 1 101 ? 13.619 10.477 31.684 1.00 51.75 101 GLU A C 1
ATOM 792 O O . GLU A 1 101 ? 14.272 10.585 32.720 1.00 51.75 101 GLU A O 1
ATOM 797 N N . TYR A 1 102 ? 13.703 11.401 30.721 1.00 49.53 102 TYR A N 1
ATOM 798 C CA . TYR A 1 102 ? 14.519 12.611 30.863 1.00 49.53 102 TYR A CA 1
ATOM 799 C C . TYR A 1 102 ? 13.832 13.762 31.610 1.00 49.53 102 TYR A C 1
ATOM 801 O O . TYR A 1 102 ? 14.514 14.713 31.994 1.00 49.53 102 TYR A O 1
ATOM 809 N N . SER A 1 103 ? 12.523 13.695 31.871 1.00 47.47 103 SER A N 1
ATOM 810 C CA . SER A 1 103 ? 11.816 14.787 32.558 1.00 47.47 103 SER A CA 1
ATOM 811 C C . SER A 1 103 ? 12.027 14.795 34.079 1.00 47.47 103 SER A C 1
ATOM 813 O O . SER A 1 103 ? 11.977 15.858 34.694 1.00 47.47 103 SER A O 1
ATOM 815 N N . ASN A 1 104 ? 12.367 13.655 34.694 1.00 47.47 104 ASN A N 1
ATOM 816 C CA . ASN A 1 104 ? 12.496 13.561 36.155 1.00 47.47 104 ASN A CA 1
ATOM 817 C C . ASN A 1 104 ? 13.896 13.875 36.715 1.00 47.47 104 ASN A C 1
ATOM 819 O O . ASN A 1 104 ? 14.035 14.000 37.927 1.00 47.47 104 ASN A O 1
ATOM 823 N N . ASN A 1 105 ? 14.927 14.050 35.880 1.00 45.81 105 ASN A N 1
ATOM 824 C CA . ASN A 1 105 ? 16.299 14.271 36.371 1.00 45.81 105 ASN A CA 1
ATOM 825 C C . ASN A 1 105 ? 16.747 15.744 36.418 1.00 45.81 105 ASN A C 1
ATOM 827 O O . ASN A 1 105 ? 17.886 16.012 36.790 1.00 45.81 105 ASN A O 1
ATOM 831 N N . TYR A 1 106 ? 15.874 16.705 36.091 1.00 48.56 106 TYR A N 1
ATOM 832 C CA . TYR A 1 106 ? 16.214 18.139 36.132 1.00 48.56 106 TYR A CA 1
ATOM 833 C C . TYR A 1 106 ? 15.517 18.952 37.231 1.00 48.56 106 TYR A C 1
ATOM 835 O O . TYR A 1 106 ? 15.741 20.157 37.320 1.00 48.56 106 TYR A O 1
ATOM 843 N N . GLN A 1 107 ? 14.759 18.326 38.136 1.00 44.25 107 GLN A N 1
ATOM 844 C CA . GLN A 1 107 ? 14.367 18.977 39.393 1.00 44.25 107 GLN A CA 1
ATOM 845 C C . GLN A 1 107 ? 15.498 18.851 40.424 1.00 44.25 107 GLN A C 1
ATOM 847 O O . GLN A 1 107 ? 15.378 18.177 41.441 1.00 44.25 107 GLN A O 1
ATOM 852 N N . VAL A 1 108 ? 16.636 19.484 40.131 1.00 44.91 108 VAL A N 1
ATOM 853 C CA . VAL A 1 108 ? 17.654 19.762 41.146 1.00 44.91 108 VAL A CA 1
ATOM 854 C C . VAL A 1 108 ? 17.173 20.992 41.906 1.00 44.91 108 VAL A C 1
ATOM 856 O O . VAL A 1 108 ? 16.965 22.049 41.311 1.00 44.91 108 VAL A O 1
ATOM 859 N N . ASN A 1 109 ? 16.927 20.804 43.201 1.00 40.41 109 ASN A N 1
ATOM 860 C CA . ASN A 1 109 ? 16.508 21.840 44.135 1.00 40.41 109 ASN A CA 1
ATOM 861 C C . ASN A 1 109 ? 17.409 23.075 44.002 1.00 40.41 109 ASN A C 1
ATOM 863 O O . ASN A 1 109 ? 18.627 22.984 44.154 1.00 40.41 109 ASN A O 1
ATOM 867 N N . PHE A 1 110 ? 16.795 24.218 43.708 1.00 46.81 110 PHE A N 1
ATOM 868 C CA . PHE A 1 110 ? 17.396 25.507 44.009 1.00 46.81 110 PHE A CA 1
ATOM 869 C C . PHE A 1 110 ? 17.272 25.689 45.525 1.00 46.81 110 PHE A C 1
ATOM 871 O O . PHE A 1 110 ? 16.187 26.014 46.009 1.00 46.81 110 PHE A O 1
ATOM 878 N N . ASP A 1 111 ? 18.351 25.380 46.244 1.00 49.72 111 ASP A N 1
ATOM 879 C CA . ASP A 1 111 ? 18.572 25.864 47.613 1.00 49.72 111 ASP A CA 1
ATOM 880 C C . ASP A 1 111 ? 18.774 27.391 47.619 1.00 49.72 111 ASP A C 1
ATOM 882 O O . ASP A 1 111 ? 19.376 27.921 46.649 1.00 49.72 111 ASP A O 1
#

pLDDT: mean 80.65, std 16.17, range [40.41, 97.88]

Sequence (111 aa):
MEEALKLHRQAIVGSVDGNRLWNKNVASNLVTLCWSGDSSLVLFGLIDGEIQSYDATGVFIYKLRMACLENVELETALNKDLRRATIVSMEWFTPLTQTDEYSNNYQVNFD

Foldseek 3Di:
DKDWDFDQQKIWIDDPVPHTQDMDGHPAGFDDKEADPVNQKMWTQGQQQKI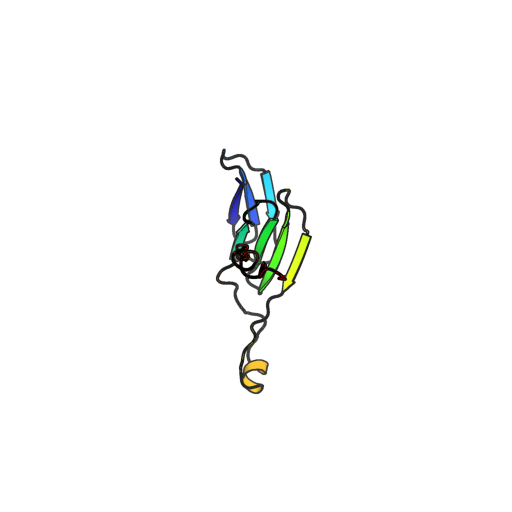WIAGNNRHTDDIDHDFDPDPDDPVVVVVDPSSRPGDPDDYDDDDDDPDVPVVPPPPPDPD